Protein AF-A0A482W091-F1 (afdb_monomer_lite)

Organism: Asbolus verrucosus (NCBI:txid1661398)

Secondary structure (DSSP, 8-state):
--HHHHHHHHHHHHHHHHHHH-TT-TTHHHHHHHHHHHS-HHHHHHHHHHHHTT---S--

pLDDT: mean 88.76, std 6.36, range [57.09, 93.69]

InterPro domains:
  IPR003213 Cytochrome c oxidase, subunit VIb [PTHR11387] (1-60)
  IPR036549 Cytochrome c oxidase subunit 6B/Cytochrome c oxidase assembly factor 6-like superfamily [G3DSA:1.10.10.140] (1-60)
  IPR036549 Cytochrome c oxidase subunit 6B/Cytochrome c oxidase assembly factor 6-like superfamily [SSF47694] (1-60)
  IPR048280 Cytochrome oxidase c subunit VIb-like [PF02297] (1-57)

Radius of gyration: 11.17 Å; chains: 1; bounding box: 30×18×26 Å

Structure (mmCIF, N/CA/C/O backbone):
data_AF-A0A482W091-F1
#
_entry.id   AF-A0A482W091-F1
#
loop_
_atom_site.group_PDB
_atom_site.id
_atom_site.type_symbol
_atom_site.label_atom_id
_atom_site.label_alt_id
_atom_site.label_comp_id
_atom_site.label_asym_id
_atom_site.label_entity_id
_atom_site.label_seq_id
_atom_site.pdbx_PDB_ins_code
_atom_site.Cartn_x
_atom_site.Cartn_y
_atom_site.Cartn_z
_atom_site.occupancy
_atom_site.B_iso_or_equiv
_atom_site.auth_seq_id
_atom_site.auth_comp_id
_atom_site.auth_asym_id
_atom_site.auth_atom_id
_atom_site.pdbx_PDB_model_num
ATOM 1 N N . THR A 1 1 ? 17.225 7.337 -6.880 1.00 57.09 1 THR A N 1
ATOM 2 C CA . THR A 1 1 ? 15.810 7.064 -7.217 1.00 57.09 1 THR A CA 1
ATOM 3 C C . THR A 1 1 ? 14.998 7.030 -5.941 1.00 57.09 1 THR A C 1
ATOM 5 O O . THR A 1 1 ? 15.337 6.255 -5.059 1.00 57.09 1 THR A O 1
ATOM 8 N N . ASN A 1 2 ? 14.001 7.905 -5.775 1.00 73.25 2 ASN A N 1
ATOM 9 C CA . ASN A 1 2 ? 13.230 8.005 -4.528 1.00 73.25 2 ASN A CA 1
ATOM 10 C C . ASN A 1 2 ? 12.148 6.905 -4.471 1.00 73.25 2 ASN A C 1
ATOM 12 O O . ASN A 1 2 ? 10.967 7.160 -4.705 1.00 73.25 2 ASN A O 1
ATOM 16 N N . GLN A 1 3 ? 12.584 5.665 -4.224 1.00 82.69 3 GLN A N 1
ATOM 17 C CA . GLN A 1 3 ? 11.722 4.476 -4.216 1.00 82.69 3 GLN A CA 1
ATOM 18 C C . GLN A 1 3 ? 10.651 4.538 -3.122 1.00 82.69 3 GLN A C 1
ATOM 20 O O . GLN A 1 3 ? 9.546 4.048 -3.318 1.00 82.69 3 GLN A O 1
ATOM 25 N N . THR A 1 4 ? 10.929 5.234 -2.018 1.00 85.94 4 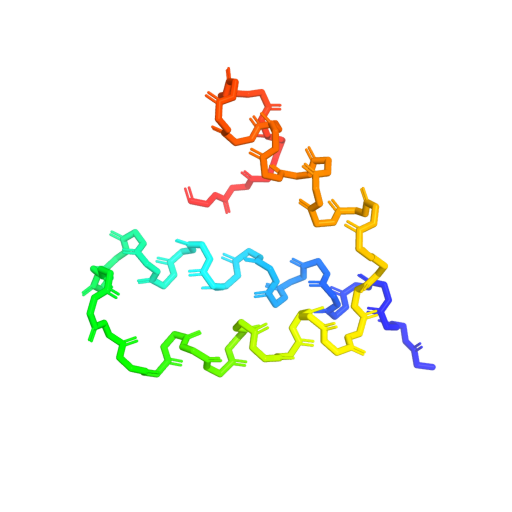THR A N 1
ATOM 26 C CA . THR A 1 4 ? 9.989 5.475 -0.917 1.00 85.94 4 THR A CA 1
ATOM 27 C C . THR A 1 4 ? 8.706 6.163 -1.380 1.00 85.94 4 THR A C 1
ATOM 29 O O . THR A 1 4 ? 7.606 5.717 -1.056 1.00 85.94 4 THR A O 1
ATOM 32 N N . ARG A 1 5 ? 8.822 7.227 -2.187 1.00 88.19 5 ARG A N 1
ATOM 33 C CA . ARG A 1 5 ? 7.649 7.937 -2.721 1.00 88.19 5 ARG A CA 1
ATOM 34 C C . ARG A 1 5 ? 6.883 7.084 -3.733 1.00 88.19 5 ARG A C 1
ATOM 36 O O . ARG A 1 5 ? 5.656 7.112 -3.750 1.00 88.19 5 ARG A O 1
ATOM 43 N N . TYR A 1 6 ? 7.608 6.333 -4.561 1.00 90.69 6 TYR A N 1
ATOM 44 C CA . TYR A 1 6 ? 7.010 5.465 -5.574 1.00 90.69 6 TYR A CA 1
ATOM 45 C C . TYR A 1 6 ? 6.258 4.276 -4.951 1.00 90.69 6 TYR A C 1
ATOM 47 O O . TYR A 1 6 ? 5.151 3.953 -5.383 1.00 90.69 6 TYR A O 1
ATOM 55 N N . CYS A 1 7 ? 6.812 3.706 -3.878 1.00 93.06 7 CYS A N 1
ATOM 56 C CA . CYS A 1 7 ? 6.179 2.712 -3.016 1.00 93.06 7 CYS A CA 1
ATOM 57 C C . CYS A 1 7 ? 4.826 3.206 -2.499 1.00 93.06 7 CYS A C 1
ATOM 59 O O . CYS A 1 7 ? 3.789 2.609 -2.790 1.00 93.06 7 CYS A O 1
ATOM 61 N N . TYR A 1 8 ? 4.838 4.339 -1.794 1.00 91.44 8 TYR A N 1
ATOM 62 C CA . TYR A 1 8 ? 3.632 4.887 -1.185 1.00 91.44 8 TYR A CA 1
ATOM 63 C C . TYR A 1 8 ? 2.553 5.204 -2.229 1.00 91.44 8 TYR A C 1
ATOM 65 O O . TYR A 1 8 ? 1.393 4.839 -2.053 1.00 91.44 8 TYR A O 1
ATOM 73 N N . GLN A 1 9 ? 2.933 5.812 -3.358 1.00 92.31 9 GLN A N 1
ATOM 74 C CA . GLN A 1 9 ? 1.981 6.128 -4.423 1.00 92.31 9 GLN A CA 1
ATOM 75 C C . GLN A 1 9 ? 1.346 4.870 -5.030 1.00 92.31 9 GLN A C 1
ATOM 77 O O . GLN A 1 9 ? 0.130 4.849 -5.211 1.00 92.31 9 GLN A O 1
ATOM 82 N N . SER A 1 10 ? 2.142 3.828 -5.292 1.00 93.69 10 SER A N 1
ATOM 83 C CA . SER A 1 10 ? 1.658 2.568 -5.875 1.00 93.69 10 SER A CA 1
ATOM 84 C C . SER A 1 10 ? 0.695 1.835 -4.939 1.00 93.69 10 SER A C 1
ATOM 86 O O . SER A 1 10 ? -0.295 1.268 -5.398 1.00 93.69 10 SER A O 1
ATOM 88 N N . TYR A 1 11 ? 0.948 1.884 -3.628 1.00 93.50 11 TYR A N 1
ATOM 89 C CA . TYR A 1 11 ? 0.024 1.354 -2.627 1.00 93.50 11 TYR A CA 1
ATOM 90 C C . TYR A 1 11 ? -1.320 2.101 -2.650 1.00 93.50 11 TYR A C 1
ATOM 92 O O . TYR A 1 11 ? -2.372 1.475 -2.766 1.00 93.50 11 TYR A O 1
ATOM 100 N N . LEU A 1 12 ? -1.302 3.441 -2.636 1.00 93.12 12 LEU A N 1
ATOM 101 C CA . LEU A 1 12 ? -2.529 4.245 -2.732 1.00 93.12 12 LEU A CA 1
ATOM 102 C C . LEU A 1 12 ? -3.303 3.973 -4.029 1.00 93.12 12 LEU A C 1
ATOM 104 O O . LEU A 1 12 ? -4.529 3.874 -4.003 1.00 93.12 12 LEU A O 1
ATOM 108 N N . ASP A 1 13 ? -2.602 3.839 -5.155 1.00 92.88 13 ASP A N 1
ATOM 109 C CA . ASP A 1 13 ? -3.227 3.603 -6.457 1.00 92.88 13 ASP A CA 1
ATOM 110 C C . ASP A 1 13 ? -3.908 2.233 -6.518 1.00 92.88 13 ASP A C 1
ATOM 112 O O . ASP A 1 13 ? -5.017 2.137 -7.043 1.00 92.88 13 ASP A O 1
ATOM 116 N N . TYR A 1 14 ? -3.320 1.193 -5.915 1.00 92.94 14 TYR A N 1
ATOM 117 C CA . TYR A 1 14 ? -3.985 -0.103 -5.759 1.00 92.94 14 TYR A CA 1
ATOM 118 C C . TYR A 1 14 ? -5.294 0.027 -4.971 1.00 92.94 14 TYR A C 1
ATOM 120 O O . TYR A 1 14 ? -6.346 -0.421 -5.432 1.00 92.94 14 TYR A O 1
ATOM 128 N N . CYS A 1 15 ? -5.247 0.697 -3.820 1.00 91.19 15 CYS A N 1
ATOM 129 C CA . CYS A 1 15 ? -6.401 0.882 -2.943 1.00 91.19 15 CYS A CA 1
ATOM 130 C C . CYS A 1 15 ? -7.526 1.676 -3.626 1.00 91.19 15 CYS A C 1
ATOM 132 O O . CYS A 1 15 ? -8.683 1.249 -3.615 1.00 91.19 15 CYS A O 1
ATOM 134 N N . ARG A 1 16 ? -7.187 2.785 -4.297 1.00 91.75 16 ARG A N 1
ATOM 135 C CA . ARG A 1 16 ? -8.138 3.587 -5.087 1.00 91.75 16 ARG A CA 1
ATOM 136 C C . ARG A 1 16 ? -8.719 2.792 -6.247 1.00 91.75 16 ARG A C 1
ATOM 138 O O . ARG A 1 16 ? -9.916 2.863 -6.514 1.00 91.75 16 ARG A O 1
ATOM 145 N N . CYS A 1 17 ? -7.877 2.026 -6.937 1.00 92.31 17 CYS A N 1
ATOM 146 C CA . CYS A 1 17 ? -8.292 1.191 -8.054 1.00 92.31 17 CYS A CA 1
ATOM 147 C C . CYS A 1 17 ? -9.329 0.156 -7.601 1.00 92.31 17 CYS A C 1
ATOM 149 O O . CYS A 1 17 ? -10.385 0.052 -8.225 1.00 92.31 17 CYS A O 1
ATOM 151 N N . GLN A 1 18 ? -9.098 -0.521 -6.471 1.00 90.06 18 GLN A N 1
ATOM 152 C CA . GLN A 1 18 ? -10.073 -1.448 -5.893 1.00 90.06 18 GLN A CA 1
ATOM 153 C C . GLN A 1 18 ? -11.373 -0.757 -5.467 1.00 90.06 18 GLN A C 1
ATOM 155 O O . GLN A 1 18 ? -12.450 -1.299 -5.710 1.00 90.06 18 GLN A O 1
ATOM 160 N N . ARG A 1 19 ? -11.294 0.449 -4.888 1.00 87.31 19 AR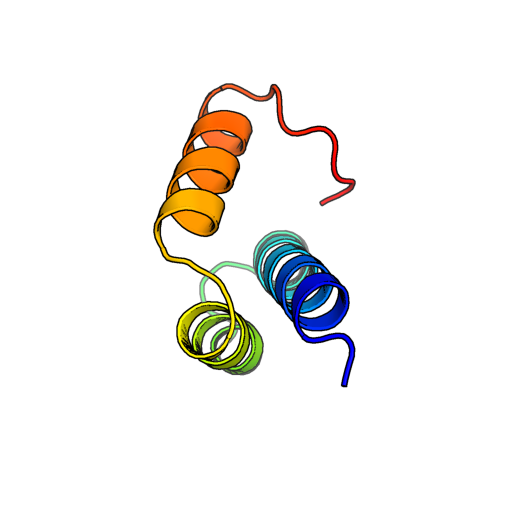G A N 1
ATOM 161 C CA . ARG A 1 19 ? -12.470 1.223 -4.463 1.00 87.31 19 ARG A CA 1
ATOM 162 C C . ARG A 1 19 ? -13.334 1.689 -5.642 1.00 87.31 19 ARG A C 1
ATOM 164 O O . ARG A 1 19 ? -14.555 1.625 -5.556 1.00 87.31 19 ARG A O 1
ATOM 171 N N . ILE A 1 20 ? -12.720 2.162 -6.729 1.00 89.06 20 ILE A N 1
ATOM 172 C CA . ILE A 1 20 ? -13.431 2.740 -7.887 1.00 89.06 20 ILE A CA 1
ATOM 173 C C . ILE A 1 20 ? -13.887 1.661 -8.876 1.00 89.06 20 ILE A C 1
ATOM 175 O O . ILE A 1 20 ? -14.985 1.742 -9.420 1.00 89.06 20 ILE A O 1
ATOM 179 N N . ARG A 1 21 ? -13.023 0.682 -9.173 1.00 86.81 21 ARG A N 1
ATOM 180 C CA . ARG A 1 21 ? -13.255 -0.321 -10.228 1.00 86.81 21 ARG A CA 1
ATOM 181 C C . ARG A 1 21 ? -13.796 -1.647 -9.692 1.00 86.81 21 ARG A C 1
ATOM 183 O O . ARG A 1 21 ? -14.278 -2.453 -10.483 1.00 86.81 21 ARG A O 1
ATOM 190 N N . GLY A 1 22 ? -13.731 -1.865 -8.380 1.00 83.00 22 GLY A N 1
ATOM 191 C CA . GLY A 1 22 ? -14.096 -3.120 -7.734 1.00 83.00 22 GLY A CA 1
ATOM 192 C C . GLY A 1 22 ? -12.934 -4.113 -7.651 1.00 83.00 22 GLY A C 1
ATOM 193 O O . GLY A 1 22 ? -11.910 -3.993 -8.326 1.00 83.00 22 GLY A O 1
ATOM 194 N N . THR A 1 23 ? -13.108 -5.134 -6.815 1.00 78.12 23 THR A N 1
ATOM 195 C CA . THR A 1 23 ? -12.081 -6.131 -6.463 1.00 78.12 23 THR A CA 1
ATOM 196 C C . THR A 1 23 ? -11.649 -7.043 -7.617 1.00 78.12 23 THR A C 1
ATOM 198 O O . THR A 1 23 ? -10.582 -7.640 -7.539 1.00 78.12 23 THR A O 1
ATOM 201 N N . ASN A 1 24 ? -12.425 -7.118 -8.704 1.00 80.12 24 ASN A N 1
ATOM 202 C CA . ASN A 1 24 ? -12.161 -7.994 -9.855 1.00 80.12 24 ASN A CA 1
ATOM 203 C C . ASN A 1 24 ? -11.477 -7.294 -11.043 1.00 80.12 24 ASN A C 1
ATOM 205 O O . ASN A 1 24 ? -11.339 -7.881 -12.122 1.00 80.12 24 ASN A O 1
ATOM 209 N N . TYR A 1 25 ? -11.048 -6.040 -10.890 1.00 85.81 25 TYR A N 1
ATOM 210 C CA . TYR A 1 25 ? -10.389 -5.319 -11.973 1.00 85.81 25 TYR A CA 1
ATOM 211 C C . TYR A 1 25 ? -8.910 -5.719 -12.077 1.00 85.81 25 TYR A C 1
ATOM 213 O O . TYR A 1 25 ? -8.048 -5.158 -11.405 1.00 85.81 25 TYR A O 1
ATOM 221 N N . LYS A 1 26 ? -8.615 -6.677 -12.969 1.00 85.31 26 LYS A N 1
ATOM 222 C CA . LYS A 1 26 ? -7.260 -7.210 -13.233 1.00 85.31 26 LYS A CA 1
ATOM 223 C C . LYS A 1 26 ? -6.165 -6.141 -13.392 1.00 85.31 26 LYS A C 1
ATOM 225 O O . LYS A 1 26 ? -5.053 -6.374 -12.929 1.00 85.31 26 LYS A O 1
ATOM 230 N N . PRO A 1 27 ? -6.410 -4.964 -14.002 1.00 87.38 27 PRO A N 1
ATOM 231 C CA . PRO A 1 27 ? -5.373 -3.936 -14.084 1.00 87.38 27 PRO A CA 1
ATOM 232 C C . PRO A 1 27 ? -4.933 -3.360 -12.728 1.00 87.38 27 PRO A C 1
ATOM 234 O O . PRO A 1 27 ? -3.820 -2.847 -12.642 1.00 87.38 27 PRO A O 1
ATOM 237 N N . CYS A 1 28 ? -5.732 -3.480 -11.657 1.00 89.62 28 CYS A N 1
ATOM 238 C CA . CYS A 1 28 ? -5.283 -3.101 -10.312 1.00 89.62 28 CYS A CA 1
ATOM 239 C C . CYS A 1 28 ? -4.120 -3.983 -9.822 1.00 89.62 28 CYS A C 1
ATOM 241 O O . CYS A 1 28 ? -3.276 -3.510 -9.060 1.00 89.62 28 CYS A O 1
ATOM 243 N N . ASP A 1 29 ? -4.018 -5.234 -10.292 1.00 90.06 29 ASP A N 1
ATOM 244 C CA . ASP A 1 29 ? -2.957 -6.167 -9.886 1.00 90.06 29 ASP A CA 1
ATOM 245 C C . ASP A 1 29 ? -1.560 -5.676 -10.274 1.00 90.06 29 ASP A C 1
ATOM 247 O O . ASP A 1 29 ? -0.569 -6.080 -9.664 1.00 90.06 29 ASP A O 1
ATOM 251 N N . TYR A 1 30 ? -1.462 -4.791 -11.269 1.00 91.12 30 TYR A N 1
ATOM 252 C CA . TYR A 1 30 ? -0.205 -4.137 -11.608 1.00 91.12 30 TYR A CA 1
ATOM 253 C C . TYR A 1 30 ? 0.349 -3.367 -10.405 1.00 91.12 30 TYR A C 1
ATOM 255 O O . TYR A 1 30 ? 1.475 -3.619 -9.979 1.00 91.12 30 TYR A O 1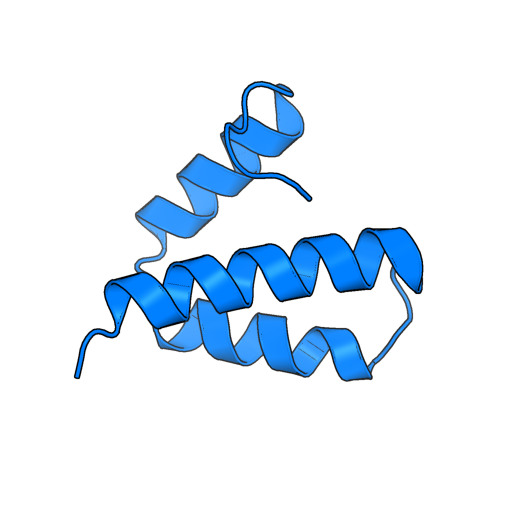
ATOM 263 N N . PHE A 1 31 ? -0.466 -2.499 -9.800 1.00 91.62 31 PHE A N 1
ATOM 264 C CA . PHE A 1 31 ? -0.064 -1.715 -8.632 1.00 91.62 31 PHE A CA 1
ATOM 265 C C . PHE A 1 31 ? 0.285 -2.615 -7.449 1.00 91.62 31 PHE A C 1
ATOM 267 O O . PHE A 1 31 ? 1.278 -2.356 -6.772 1.00 91.62 31 PHE A O 1
ATOM 274 N N . LYS A 1 32 ? -0.456 -3.721 -7.278 1.00 91.81 32 LYS A N 1
ATOM 275 C CA . LYS A 1 32 ? -0.157 -4.752 -6.278 1.00 91.81 32 LYS A CA 1
ATOM 276 C C . LYS A 1 32 ? 1.255 -5.301 -6.411 1.00 91.81 32 LYS A C 1
ATOM 278 O O . LYS A 1 32 ? 2.010 -5.315 -5.444 1.00 91.81 32 LYS A O 1
ATOM 283 N N . LYS A 1 33 ? 1.627 -5.724 -7.619 1.00 92.31 33 LYS A N 1
ATOM 284 C CA . LYS A 1 33 ? 2.967 -6.257 -7.897 1.00 92.31 33 LYS A CA 1
ATOM 285 C C . LYS A 1 33 ? 4.048 -5.203 -7.683 1.00 92.31 33 LYS A C 1
ATOM 287 O O . LYS A 1 33 ? 5.089 -5.517 -7.115 1.00 92.31 33 LYS A O 1
ATOM 292 N N . VAL A 1 34 ? 3.792 -3.967 -8.114 1.00 92.69 34 VAL A N 1
ATOM 293 C CA . VAL A 1 34 ? 4.750 -2.867 -7.976 1.00 92.69 34 VAL A CA 1
ATOM 294 C C . VAL A 1 34 ? 5.023 -2.581 -6.506 1.00 92.69 34 VAL A C 1
ATOM 296 O O . VAL A 1 34 ? 6.178 -2.687 -6.103 1.00 92.69 34 VAL A O 1
ATOM 299 N N . PHE A 1 35 ? 3.999 -2.280 -5.695 1.00 92.62 35 PHE A N 1
ATOM 300 C CA . PHE A 1 35 ? 4.229 -1.920 -4.294 1.00 92.62 35 PHE A CA 1
ATOM 301 C C . PHE A 1 35 ? 4.832 -3.089 -3.503 1.00 92.62 35 PHE A C 1
ATOM 303 O O . PHE A 1 35 ? 5.748 -2.856 -2.727 1.00 92.62 35 PHE A O 1
ATOM 310 N N . HIS A 1 36 ? 4.438 -4.345 -3.754 1.00 91.56 36 HIS A N 1
ATOM 311 C CA . HIS A 1 36 ? 5.075 -5.503 -3.105 1.00 91.56 36 HIS A CA 1
ATOM 312 C C . HIS A 1 36 ? 6.556 -5.677 -3.469 1.00 91.56 36 HIS A C 1
ATOM 314 O O . HIS A 1 36 ? 7.316 -6.221 -2.675 1.00 91.56 36 HIS A O 1
ATOM 320 N N . SER A 1 37 ? 6.978 -5.241 -4.659 1.00 91.62 37 SER A N 1
ATOM 321 C CA . SER A 1 37 ? 8.371 -5.373 -5.095 1.00 91.62 37 SER A CA 1
ATOM 322 C C . SER A 1 37 ? 9.288 -4.279 -4.544 1.00 91.62 37 SER A C 1
ATOM 324 O O . SER A 1 37 ? 10.499 -4.485 -4.496 1.00 91.62 37 SER A O 1
ATOM 326 N N . ILE A 1 38 ? 8.747 -3.104 -4.209 1.00 91.75 38 ILE A N 1
ATOM 327 C CA . ILE A 1 38 ? 9.545 -1.916 -3.851 1.00 91.75 38 ILE A CA 1
ATOM 328 C C . ILE A 1 38 ? 9.344 -1.462 -2.405 1.00 91.75 38 ILE A C 1
ATOM 330 O O . ILE A 1 38 ? 10.210 -0.780 -1.858 1.00 91.75 38 ILE A O 1
ATOM 334 N N . CYS A 1 39 ? 8.203 -1.783 -1.796 1.00 93.25 39 CYS A N 1
ATOM 335 C CA . CYS A 1 39 ? 7.895 -1.399 -0.428 1.00 93.25 39 CYS A CA 1
ATOM 336 C C . CYS A 1 39 ? 8.449 -2.424 0.564 1.00 93.25 39 CYS A C 1
ATOM 338 O O . CYS A 1 39 ? 8.327 -3.627 0.337 1.00 93.25 39 CYS A O 1
ATOM 340 N N . PRO A 1 40 ? 8.966 -1.980 1.719 1.00 93.62 40 PRO A N 1
ATOM 341 C CA . PRO A 1 40 ? 9.179 -2.866 2.856 1.00 93.62 40 PRO A CA 1
ATOM 342 C C . PRO A 1 40 ? 7.852 -3.489 3.319 1.00 93.62 40 PRO A C 1
ATOM 344 O O . PRO A 1 40 ? 6.878 -2.763 3.525 1.00 93.62 40 PRO A O 1
ATOM 347 N N . ASN A 1 41 ? 7.824 -4.804 3.563 1.00 91.38 41 ASN A N 1
ATOM 348 C CA . ASN A 1 41 ? 6.617 -5.504 4.037 1.00 91.38 41 ASN A CA 1
ATOM 349 C C . ASN A 1 41 ? 6.044 -4.889 5.324 1.00 91.38 41 ASN A C 1
ATOM 351 O O . ASN A 1 41 ? 4.838 -4.706 5.428 1.00 91.38 41 ASN A O 1
ATOM 355 N N . ALA A 1 42 ? 6.909 -4.450 6.244 1.00 92.88 42 ALA A N 1
ATOM 356 C CA . ALA A 1 42 ? 6.498 -3.792 7.485 1.00 92.88 42 ALA A CA 1
ATOM 357 C C . ALA A 1 42 ? 5.685 -2.499 7.261 1.00 92.88 42 ALA A C 1
ATOM 359 O O . ALA A 1 42 ? 4.870 -2.121 8.099 1.00 92.88 42 ALA A O 1
ATOM 360 N N . TRP A 1 43 ? 5.907 -1.787 6.149 1.00 92.25 43 TRP A N 1
ATOM 361 C CA . TRP A 1 43 ? 5.105 -0.607 5.814 1.00 92.25 43 TRP A CA 1
ATOM 362 C C . TRP A 1 43 ? 3.741 -0.996 5.266 1.00 92.25 43 TRP A C 1
ATOM 364 O O . TRP A 1 43 ? 2.751 -0.388 5.658 1.00 92.25 43 TRP A O 1
ATOM 374 N N . ILE A 1 44 ? 3.701 -2.013 4.402 1.00 92.50 44 ILE A N 1
ATOM 375 C CA . ILE A 1 44 ? 2.457 -2.544 3.837 1.00 92.50 44 ILE A CA 1
ATOM 376 C C . ILE A 1 44 ? 1.548 -3.021 4.971 1.00 92.50 44 ILE A C 1
ATOM 378 O O . ILE A 1 44 ? 0.423 -2.548 5.073 1.00 92.50 44 ILE A O 1
ATOM 382 N N . GLU A 1 45 ? 2.067 -3.859 5.874 1.00 93.69 45 GLU A N 1
ATOM 383 C CA . GLU A 1 45 ? 1.321 -4.370 7.032 1.00 93.69 45 GLU A CA 1
ATOM 384 C C . GLU A 1 45 ? 0.786 -3.2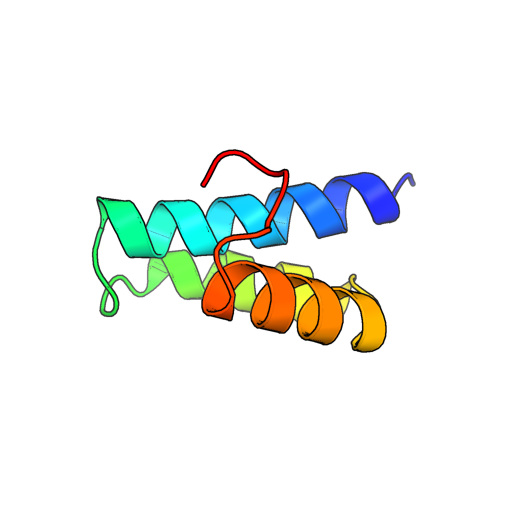35 7.908 1.00 93.69 45 GLU A C 1
ATOM 386 O O . GLU A 1 45 ? -0.397 -3.207 8.237 1.00 93.69 45 GLU A O 1
ATOM 391 N N . LYS A 1 46 ? 1.628 -2.242 8.225 1.00 93.25 46 LYS A N 1
ATOM 392 C CA . LYS A 1 46 ? 1.203 -1.077 9.009 1.00 93.25 46 LYS A CA 1
ATOM 393 C C . LYS A 1 46 ? 0.068 -0.311 8.327 1.00 93.25 46 LYS A C 1
ATOM 395 O O . LYS A 1 46 ? -0.869 0.111 9.000 1.00 93.25 46 LYS A O 1
ATOM 400 N N . TRP A 1 47 ? 0.167 -0.077 7.021 1.00 92.94 47 TRP A N 1
ATOM 401 C CA . TRP A 1 47 ? -0.863 0.641 6.275 1.00 92.94 47 TRP A CA 1
ATOM 402 C C . TRP A 1 47 ? -2.152 -0.167 6.154 1.00 92.94 47 TRP A C 1
ATOM 404 O O . TRP A 1 47 ? -3.225 0.412 6.299 1.00 92.94 47 TRP A O 1
ATOM 414 N N . ASP A 1 48 ? -2.061 -1.482 5.958 1.00 91.75 48 ASP A N 1
ATOM 415 C CA . ASP A 1 48 ? -3.222 -2.370 5.933 1.00 91.75 48 ASP A CA 1
ATOM 416 C C . ASP A 1 48 ? -3.940 -2.367 7.290 1.00 91.75 48 ASP A C 1
ATOM 418 O O . ASP A 1 48 ? -5.144 -2.117 7.328 1.00 91.75 48 ASP A O 1
ATOM 422 N N . SER A 1 49 ? -3.212 -2.479 8.409 1.00 93.69 49 SER A N 1
ATOM 423 C CA . SER A 1 49 ? -3.798 -2.351 9.753 1.00 93.69 49 SER A CA 1
ATOM 424 C C . SER A 1 49 ? -4.465 -0.989 9.975 1.00 93.69 49 SER A C 1
ATOM 426 O O . SER A 1 49 ? -5.590 -0.923 10.460 1.00 93.69 49 SER A O 1
ATOM 428 N N . GLN A 1 50 ? -3.819 0.109 9.566 1.00 91.81 50 GLN A N 1
ATOM 429 C CA . GLN A 1 50 ? -4.411 1.451 9.658 1.00 91.81 50 GLN A CA 1
ATOM 430 C C . GLN A 1 50 ? -5.679 1.598 8.807 1.00 91.81 50 GLN A C 1
ATOM 432 O O . GLN A 1 50 ? -6.574 2.370 9.146 1.00 91.81 50 GLN A O 1
ATOM 437 N N . ARG A 1 51 ? -5.770 0.892 7.677 1.00 90.81 51 ARG A N 1
ATOM 438 C CA . ARG A 1 51 ? -6.966 0.904 6.826 1.00 90.81 51 ARG A CA 1
ATOM 439 C C . ARG A 1 51 ? -8.099 0.084 7.420 1.00 90.81 51 ARG A C 1
ATOM 441 O O . ARG A 1 51 ? -9.239 0.530 7.337 1.00 90.81 51 ARG A O 1
ATOM 448 N N . GLU A 1 52 ? -7.793 -1.065 8.012 1.00 89.56 52 GLU A N 1
ATOM 449 C CA . GLU A 1 52 ? -8.770 -1.886 8.734 1.00 89.56 52 GLU A CA 1
ATOM 450 C C . GLU A 1 52 ? -9.324 -1.153 9.964 1.00 89.56 52 GLU A C 1
ATOM 452 O O . GLU A 1 52 ? -10.523 -1.207 10.222 1.00 89.56 52 GLU A O 1
ATOM 457 N N . GLU A 1 53 ? -8.480 -0.396 10.670 1.00 92.75 53 GLU A N 1
ATOM 458 C CA . GLU A 1 53 ? -8.872 0.427 11.823 1.00 92.75 53 GLU A CA 1
ATOM 459 C C . GLU A 1 53 ? -9.551 1.756 11.422 1.00 92.75 53 GLU A C 1
ATOM 461 O O . GLU A 1 53 ? -10.143 2.441 12.254 1.00 92.75 53 GLU A O 1
ATOM 466 N N . GLY A 1 54 ? -9.472 2.155 10.148 1.00 87.56 54 GLY A N 1
ATOM 467 C CA . GLY A 1 54 ? -9.988 3.444 9.668 1.00 87.56 54 GLY A CA 1
ATOM 468 C C . GLY A 1 54 ? -9.147 4.660 10.087 1.00 87.56 54 GLY A C 1
ATOM 469 O O . GLY A 1 54 ? -9.605 5.796 9.968 1.00 87.56 54 GLY A O 1
ATOM 470 N N . THR A 1 55 ? -7.914 4.443 10.551 1.00 90.81 55 THR A N 1
ATOM 471 C CA .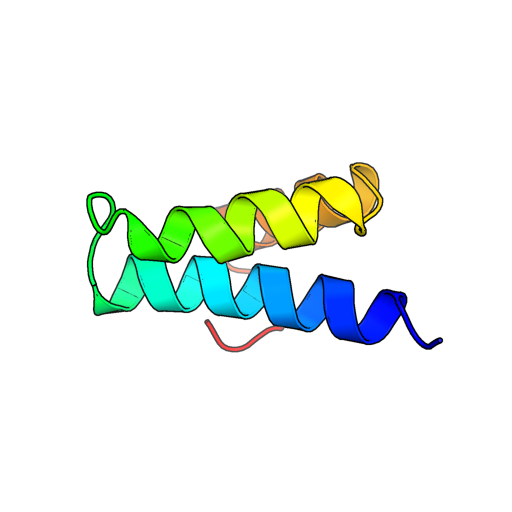 THR A 1 55 ? -6.963 5.472 11.011 1.00 90.81 55 THR A CA 1
ATOM 472 C C . THR A 1 55 ? -5.940 5.876 9.941 1.00 90.81 55 THR A C 1
ATOM 474 O O . THR A 1 55 ? -5.030 6.666 10.203 1.00 90.81 55 THR A O 1
ATOM 477 N N . PHE A 1 56 ? -6.064 5.349 8.719 1.00 88.75 56 PHE A N 1
ATOM 478 C CA . PHE A 1 56 ? -5.122 5.612 7.634 1.00 88.75 56 PHE A CA 1
ATOM 479 C C . PHE A 1 56 ? -5.136 7.093 7.195 1.00 88.75 56 PHE A C 1
ATOM 481 O O . PHE A 1 56 ? -6.171 7.595 6.757 1.00 88.75 56 PHE A O 1
ATOM 488 N N . PRO A 1 57 ? -3.990 7.804 7.243 1.00 81.75 57 PRO A N 1
ATOM 489 C CA . PRO A 1 57 ? -3.930 9.242 6.957 1.00 81.75 57 PRO A CA 1
ATOM 490 C C . PRO A 1 57 ? -3.939 9.577 5.455 1.00 81.75 57 PRO A C 1
ATOM 492 O O . PRO A 1 57 ? -4.018 10.747 5.080 1.00 81.75 57 PRO A O 1
ATOM 495 N N . GLY A 1 58 ? -3.789 8.580 4.579 1.00 79.62 58 GLY A N 1
ATOM 496 C CA . GLY A 1 58 ? -3.778 8.779 3.132 1.00 79.62 58 GLY A CA 1
ATOM 497 C C . GLY A 1 58 ? -5.186 8.814 2.535 1.00 79.62 58 GLY A C 1
ATOM 498 O O . GLY A 1 58 ? -6.087 8.114 2.979 1.00 79.62 58 GLY A O 1
ATOM 499 N N . ASN A 1 59 ? -5.373 9.613 1.485 1.00 74.94 59 ASN A N 1
ATOM 500 C CA . ASN A 1 59 ? -6.652 9.709 0.780 1.00 74.94 59 ASN A CA 1
ATOM 501 C C . ASN A 1 59 ? -6.787 8.572 -0.257 1.00 74.94 59 ASN A C 1
ATOM 503 O O . ASN A 1 59 ? -6.073 8.578 -1.270 1.00 74.94 59 ASN A O 1
ATOM 507 N N . ILE A 1 60 ? -7.675 7.608 0.009 1.00 80.06 60 ILE A N 1
ATOM 508 C CA . ILE A 1 60 ? -7.928 6.376 -0.771 1.00 80.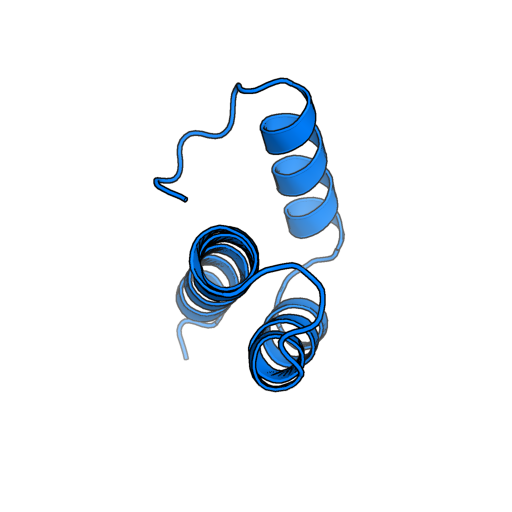06 60 ILE A CA 1
ATOM 509 C C . ILE A 1 60 ? -9.407 6.168 -1.041 1.00 80.06 60 ILE A C 1
ATOM 511 O O . ILE A 1 60 ? -10.218 6.442 -0.135 1.00 80.06 60 ILE A O 1
#

Sequence (60 aa):
TNQTRYCYQSYLDYCRCQRIRGTNYKPCDYFKKVFHSICPNAWIEKWDSQREEGTFPGNI

Foldseek 3Di:
DPLVVVLVVLLVQLVVCCVPVNPPDVVSVVSVVSNVVRPDPVVVVVQVVCVVVVNRPDDD